Protein AF-A0A0L0BUB0-F1 (afdb_monomer_lite)

Organism: Lucilia cuprina (NCBI:txid7375)

Structure (mmCIF, N/CA/C/O backbone):
data_AF-A0A0L0BUB0-F1
#
_entry.id   AF-A0A0L0BUB0-F1
#
loop_
_atom_site.group_PDB
_atom_site.id
_atom_site.type_symbol
_atom_site.label_atom_id
_atom_site.label_alt_id
_atom_site.label_comp_id
_atom_site.label_asym_id
_atom_site.label_entity_id
_atom_site.label_seq_id
_atom_site.pdbx_PDB_ins_code
_atom_site.Cartn_x
_atom_site.Cartn_y
_atom_site.Cartn_z
_atom_site.occupancy
_atom_site.B_iso_or_equiv
_atom_site.auth_seq_id
_atom_site.auth_comp_id
_atom_site.auth_asym_id
_atom_site.auth_atom_id
_atom_site.pdbx_PDB_model_num
ATOM 1 N N . MET A 1 1 ? 69.865 -34.682 -52.675 1.00 38.03 1 MET A N 1
ATOM 2 C CA . MET A 1 1 ? 69.663 -33.283 -52.240 1.00 38.03 1 MET A CA 1
ATOM 3 C C . MET A 1 1 ? 69.231 -33.301 -50.779 1.00 38.03 1 MET A C 1
ATOM 5 O O . MET A 1 1 ? 68.499 -34.202 -50.396 1.00 38.03 1 MET A O 1
ATOM 9 N N . LYS A 1 2 ? 69.811 -32.406 -49.973 1.00 42.94 2 LYS A N 1
ATOM 10 C CA . LYS A 1 2 ? 69.640 -32.235 -48.517 1.00 42.94 2 LYS A CA 1
ATOM 11 C C . LYS A 1 2 ? 68.378 -31.407 -48.201 1.00 42.94 2 LYS A C 1
ATOM 13 O O . LYS A 1 2 ? 67.860 -30.770 -49.111 1.00 42.94 2 LYS A O 1
ATOM 18 N N . TYR A 1 3 ? 68.041 -31.355 -46.903 1.00 44.00 3 TYR A N 1
ATOM 19 C CA . TYR A 1 3 ? 67.151 -30.421 -46.177 1.00 44.00 3 TYR A CA 1
ATOM 20 C C . TYR A 1 3 ? 65.687 -30.873 -45.986 1.00 44.00 3 TYR A C 1
ATOM 22 O O . TYR A 1 3 ? 65.104 -31.427 -46.903 1.00 44.00 3 TYR A O 1
ATOM 30 N N . ILE A 1 4 ? 64.994 -30.667 -44.857 1.00 47.78 4 ILE A N 1
ATOM 31 C CA . ILE A 1 4 ? 65.289 -30.149 -43.504 1.00 47.78 4 ILE A CA 1
ATOM 32 C C . ILE A 1 4 ? 64.113 -30.607 -42.610 1.00 47.78 4 ILE A C 1
ATOM 34 O O . ILE A 1 4 ? 62.968 -30.629 -43.053 1.00 47.78 4 ILE A O 1
ATOM 38 N N . PHE A 1 5 ? 64.405 -30.953 -41.356 1.00 49.69 5 PHE A N 1
ATOM 39 C CA . PHE A 1 5 ? 63.452 -31.068 -40.244 1.00 49.69 5 PHE A CA 1
ATOM 40 C C . PHE A 1 5 ? 62.795 -29.712 -39.962 1.00 49.69 5 PHE A C 1
ATOM 42 O O . PHE A 1 5 ? 63.543 -28.802 -39.632 1.00 49.69 5 PHE A O 1
ATOM 49 N N . VAL A 1 6 ? 61.463 -29.590 -39.940 1.00 47.53 6 VAL A N 1
ATOM 50 C CA . VAL A 1 6 ? 60.774 -28.681 -38.998 1.00 47.53 6 VAL A CA 1
ATOM 51 C C . VAL A 1 6 ? 59.368 -29.221 -38.707 1.00 47.53 6 VAL A C 1
ATOM 53 O O . VAL A 1 6 ? 58.452 -29.090 -39.514 1.00 47.53 6 VAL A O 1
ATOM 56 N N . SER A 1 7 ? 59.198 -29.812 -37.524 1.00 53.81 7 SER A N 1
ATOM 57 C CA . SER A 1 7 ? 57.890 -29.958 -36.882 1.00 53.81 7 SER A CA 1
ATOM 58 C C . SER A 1 7 ? 57.391 -28.587 -36.439 1.00 53.81 7 SER A C 1
ATOM 60 O O . SER A 1 7 ? 58.120 -27.880 -35.751 1.00 53.81 7 SER A O 1
ATOM 62 N N . LEU A 1 8 ? 56.136 -28.247 -36.723 1.00 44.81 8 LEU A N 1
ATOM 63 C CA . LEU A 1 8 ? 55.396 -27.275 -35.919 1.00 44.81 8 LEU A CA 1
ATOM 64 C C . LEU A 1 8 ? 53.915 -27.654 -35.918 1.00 44.81 8 LEU A C 1
ATOM 66 O O . LEU A 1 8 ? 53.153 -27.353 -36.832 1.00 44.81 8 LEU A O 1
ATOM 70 N N . THR A 1 9 ? 53.521 -28.362 -34.864 1.00 57.97 9 THR A N 1
ATOM 71 C CA . THR A 1 9 ? 52.128 -28.562 -34.475 1.00 57.97 9 THR A CA 1
ATOM 72 C C . THR A 1 9 ? 51.556 -27.218 -34.029 1.00 57.97 9 THR A C 1
ATOM 74 O O . THR A 1 9 ? 51.742 -26.810 -32.882 1.00 57.97 9 THR A O 1
ATOM 77 N N . ALA A 1 10 ? 50.881 -26.508 -34.931 1.00 55.75 10 ALA A N 1
ATOM 78 C CA . ALA A 1 10 ? 50.095 -25.330 -34.581 1.00 55.75 10 ALA A CA 1
ATOM 79 C C . ALA A 1 10 ? 48.753 -25.786 -33.989 1.00 55.75 10 ALA A C 1
ATOM 81 O O . ALA A 1 10 ? 47.732 -25.877 -34.668 1.00 55.75 10 ALA A O 1
ATOM 82 N N . SER A 1 11 ? 48.793 -26.148 -32.711 1.00 50.97 11 SER A N 1
ATOM 83 C CA . SER A 1 11 ? 47.618 -26.440 -31.901 1.00 50.97 11 SER A CA 1
ATOM 84 C C . SER A 1 11 ? 46.923 -25.153 -31.457 1.00 50.97 11 SER A C 1
ATOM 86 O O . SER A 1 11 ? 47.562 -24.242 -30.946 1.00 50.97 11 SER A O 1
ATOM 88 N N . LEU A 1 12 ? 45.595 -25.182 -31.576 1.00 51.69 12 LEU A N 1
ATOM 89 C CA . LEU A 1 12 ? 44.596 -24.468 -30.779 1.00 51.69 12 LEU A CA 1
ATOM 90 C C . LEU A 1 12 ? 44.642 -22.930 -30.742 1.00 51.69 12 LEU A C 1
ATOM 92 O O . LEU A 1 12 ? 45.319 -22.321 -29.924 1.00 51.69 12 LEU A O 1
ATOM 96 N N . ALA A 1 13 ? 43.688 -22.330 -31.453 1.00 51.56 13 ALA A N 1
ATOM 97 C CA . ALA A 1 13 ? 42.891 -21.237 -30.899 1.00 51.56 13 ALA A CA 1
ATOM 98 C C . ALA A 1 13 ? 41.493 -21.250 -31.541 1.00 51.56 13 ALA A C 1
ATOM 100 O O . ALA A 1 13 ? 4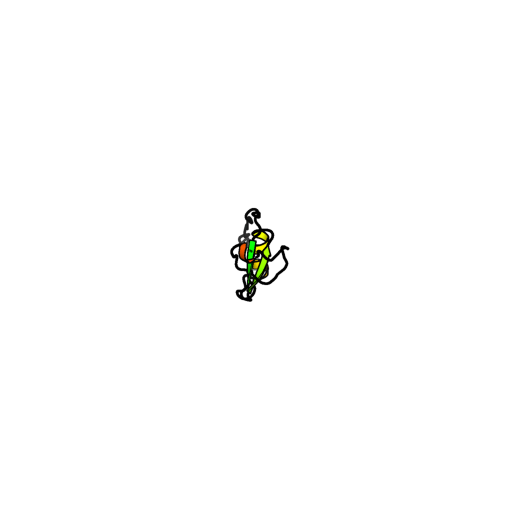1.202 -20.480 -32.452 1.00 51.56 13 ALA A O 1
ATOM 101 N N . ILE A 1 14 ? 40.611 -22.146 -31.083 1.00 59.06 14 ILE A N 1
ATOM 102 C CA . ILE A 1 14 ? 39.173 -21.973 -31.324 1.00 59.06 14 ILE A CA 1
ATOM 103 C C . ILE A 1 14 ? 38.744 -20.834 -30.399 1.00 59.06 14 ILE A C 1
ATOM 105 O O . ILE A 1 14 ? 38.502 -21.044 -29.212 1.00 59.06 14 ILE A O 1
ATOM 109 N N . MET A 1 15 ? 38.709 -19.610 -30.927 1.00 50.03 15 MET A N 1
ATOM 110 C CA . MET A 1 15 ? 38.035 -18.501 -30.263 1.00 50.03 15 MET A CA 1
ATOM 111 C C . MET A 1 15 ? 36.541 -18.823 -30.238 1.00 50.03 15 MET A C 1
ATOM 113 O O . MET A 1 15 ? 35.822 -18.628 -31.216 1.00 50.03 15 MET A O 1
ATOM 117 N N . VAL A 1 16 ? 36.086 -19.378 -29.116 1.00 53.62 16 VAL A N 1
ATOM 118 C CA . VAL A 1 16 ? 34.668 -19.509 -28.803 1.00 53.62 16 VAL A CA 1
ATOM 119 C C . VAL A 1 16 ? 34.126 -18.091 -28.661 1.00 53.62 16 VAL A C 1
ATOM 121 O O . VAL A 1 16 ? 34.339 -17.429 -27.649 1.00 53.62 16 VAL A O 1
ATOM 124 N N . LEU A 1 17 ? 33.438 -17.610 -29.697 1.00 55.34 17 LEU A N 1
ATOM 125 C CA . LEU A 1 17 ? 32.519 -16.486 -29.581 1.00 55.34 17 LEU A CA 1
ATOM 126 C C . LEU A 1 17 ? 31.435 -16.909 -28.586 1.00 55.34 17 LEU A C 1
ATOM 128 O O . LEU A 1 17 ? 30.454 -17.554 -28.953 1.00 55.34 17 LEU A O 1
ATOM 132 N N . THR A 1 18 ? 31.613 -16.573 -27.311 1.00 56.78 18 THR A N 1
ATOM 133 C CA . THR A 1 18 ? 30.508 -16.531 -26.359 1.00 56.78 18 THR A CA 1
ATOM 134 C C . THR A 1 18 ? 29.545 -15.461 -26.853 1.00 56.78 18 THR A C 1
ATOM 136 O O . THR A 1 18 ? 29.685 -14.283 -26.528 1.00 56.78 18 THR A O 1
ATOM 139 N N . GLN A 1 19 ? 28.582 -15.864 -27.685 1.00 56.47 19 GLN A N 1
ATOM 140 C CA . GLN A 1 19 ? 27.353 -15.112 -27.878 1.00 56.47 19 GLN A CA 1
ATOM 141 C C . GLN A 1 19 ? 26.742 -14.958 -26.487 1.00 56.47 19 GLN A C 1
ATOM 143 O O . GLN A 1 19 ? 26.206 -15.912 -25.920 1.00 56.47 19 GLN A O 1
ATOM 148 N N . ALA A 1 20 ? 26.883 -13.769 -25.905 1.00 57.66 20 ALA A N 1
ATOM 149 C CA . ALA A 1 20 ? 26.095 -13.381 -24.755 1.00 57.66 20 ALA A CA 1
ATOM 150 C C . ALA A 1 20 ? 24.639 -13.447 -25.213 1.00 57.66 20 ALA A C 1
ATOM 152 O O . ALA A 1 20 ? 24.173 -12.584 -25.954 1.00 57.66 2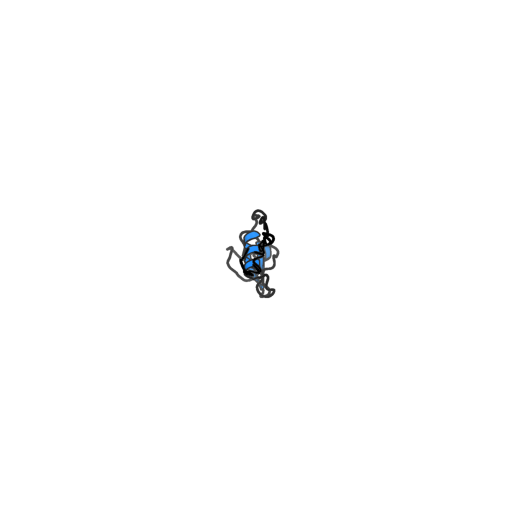0 ALA A O 1
ATOM 153 N N . LYS A 1 21 ? 23.951 -14.532 -24.845 1.00 56.22 21 LYS A N 1
ATOM 154 C CA . LYS A 1 21 ? 22.511 -14.670 -25.026 1.00 56.22 21 LYS A CA 1
ATOM 155 C C . LYS A 1 21 ? 21.901 -13.405 -24.426 1.00 56.22 21 LYS A C 1
ATOM 157 O O . LYS A 1 21 ? 22.107 -13.192 -23.228 1.00 56.22 21 LYS A O 1
ATOM 162 N N . PRO A 1 22 ? 21.221 -12.550 -25.210 1.00 53.88 22 PRO A N 1
ATOM 163 C CA . PRO A 1 22 ? 20.502 -11.435 -24.631 1.00 53.88 22 PRO A CA 1
ATOM 164 C C . PRO A 1 22 ? 19.582 -12.048 -23.583 1.00 53.88 22 PRO A C 1
ATOM 166 O O . PRO A 1 22 ? 18.756 -12.908 -23.908 1.00 53.88 22 PRO A O 1
ATOM 169 N N . LEU A 1 23 ? 19.784 -11.692 -22.310 1.00 57.09 23 LEU A N 1
ATOM 170 C CA . LEU A 1 23 ? 18.752 -11.939 -21.316 1.00 57.09 23 LEU A CA 1
ATOM 171 C C . LEU A 1 23 ? 17.464 -11.374 -21.915 1.00 57.09 23 LEU A C 1
ATOM 173 O O . LEU A 1 23 ? 17.540 -10.302 -22.527 1.00 57.09 23 LEU A O 1
ATOM 177 N N . PRO A 1 24 ? 16.323 -12.076 -21.809 1.00 52.09 24 PRO A N 1
ATOM 178 C CA . PRO A 1 24 ? 15.063 -11.504 -22.239 1.00 52.09 24 PRO A CA 1
ATOM 179 C C . PRO A 1 24 ? 14.960 -10.156 -21.540 1.00 52.09 24 PRO A C 1
ATOM 181 O O . PRO A 1 24 ? 14.866 -10.088 -20.313 1.00 52.09 24 PRO A O 1
ATOM 184 N N . GLN A 1 25 ? 15.094 -9.080 -22.318 1.00 54.25 25 GLN A N 1
ATOM 185 C CA . GLN A 1 25 ? 14.762 -7.760 -21.838 1.00 54.25 25 GLN A CA 1
ATOM 186 C C . GLN A 1 25 ? 13.306 -7.920 -21.453 1.00 54.25 25 GLN A C 1
ATOM 188 O O . GLN A 1 25 ? 12.463 -8.191 -22.309 1.00 54.25 25 GLN A O 1
ATOM 193 N N . SER A 1 26 ? 13.039 -7.890 -20.149 1.00 52.03 26 SER A N 1
ATOM 194 C CA . SER A 1 26 ? 11.700 -7.670 -19.647 1.00 52.03 26 SER A CA 1
ATOM 195 C C . SER A 1 26 ? 11.314 -6.325 -20.235 1.00 52.03 26 SER A C 1
ATOM 197 O O . SER A 1 26 ? 11.611 -5.281 -19.656 1.00 52.03 26 SER A O 1
ATOM 199 N N . SER A 1 27 ? 10.744 -6.343 -21.440 1.00 50.22 27 SER A N 1
ATOM 200 C CA . SER A 1 27 ? 9.952 -5.260 -21.985 1.00 50.22 27 SER A CA 1
ATOM 201 C C . SER A 1 27 ? 8.731 -5.204 -21.090 1.00 50.22 27 SER A C 1
ATOM 203 O O . SER A 1 27 ? 7.639 -5.634 -21.442 1.00 50.22 27 SER A O 1
ATOM 205 N N . THR A 1 28 ? 8.955 -4.726 -19.870 1.00 53.91 28 THR A N 1
ATOM 206 C CA . THR A 1 28 ? 7.924 -4.188 -19.021 1.00 53.91 28 THR A CA 1
ATOM 207 C C . THR A 1 28 ? 7.557 -2.888 -19.709 1.00 53.91 28 THR A C 1
ATOM 209 O O . THR A 1 28 ? 8.024 -1.809 -19.346 1.00 53.91 28 THR A O 1
ATOM 212 N N . GLU A 1 29 ? 6.783 -3.007 -20.785 1.00 52.34 29 GLU A N 1
ATOM 213 C CA . GLU A 1 29 ? 5.904 -1.945 -21.225 1.00 52.34 29 GLU A CA 1
ATOM 214 C C . GLU A 1 29 ? 5.002 -1.698 -20.017 1.00 52.34 29 GLU A C 1
ATOM 216 O O . GLU A 1 29 ? 4.020 -2.399 -19.781 1.00 52.34 29 GLU A O 1
ATOM 221 N N . ASN A 1 30 ? 5.472 -0.827 -19.121 1.00 57.28 30 ASN A N 1
ATOM 222 C CA . ASN A 1 30 ? 4.740 -0.492 -17.921 1.00 57.28 30 ASN A CA 1
ATOM 223 C C . ASN A 1 30 ? 3.406 0.059 -18.420 1.00 57.28 30 ASN A C 1
ATOM 225 O O . ASN A 1 30 ? 3.425 1.019 -19.199 1.00 57.28 30 ASN A O 1
ATOM 229 N N . PRO A 1 31 ? 2.267 -0.544 -18.033 1.00 58.19 31 PRO A N 1
ATOM 230 C CA . PRO A 1 31 ? 0.977 -0.050 -18.471 1.00 58.19 31 PRO A CA 1
ATOM 231 C C . PRO A 1 31 ? 0.899 1.443 -18.131 1.00 58.19 31 PRO A C 1
ATOM 233 O O . PRO A 1 31 ? 1.402 1.847 -17.074 1.00 58.19 31 PRO A O 1
ATOM 236 N N . PRO A 1 32 ? 0.315 2.274 -19.015 1.00 64.06 32 PRO A N 1
ATOM 237 C CA . PRO A 1 32 ? 0.231 3.709 -18.787 1.00 64.06 32 PRO A CA 1
ATOM 238 C C . PRO A 1 32 ? -0.337 3.944 -17.393 1.00 64.06 32 PRO A C 1
ATOM 240 O O . PRO A 1 32 ? -1.349 3.344 -17.025 1.00 64.06 32 PRO A O 1
ATOM 243 N N . CYS A 1 33 ? 0.357 4.758 -16.598 1.00 68.25 33 CYS A N 1
ATOM 244 C CA . CYS A 1 33 ? 0.049 4.927 -15.186 1.00 68.25 33 CYS A CA 1
ATOM 245 C C . CYS A 1 33 ? -1.371 5.448 -15.006 1.00 68.25 33 CYS A C 1
ATOM 247 O O . CYS A 1 33 ? -1.635 6.642 -15.131 1.00 68.25 33 CYS A O 1
ATOM 249 N N . GLN A 1 34 ? -2.289 4.523 -14.725 1.00 67.50 34 GLN A N 1
ATOM 250 C CA . GLN A 1 34 ? -3.702 4.830 -14.610 1.00 67.50 34 GLN A CA 1
ATOM 251 C C . GLN A 1 34 ? -3.912 5.740 -13.405 1.00 67.50 34 GLN A C 1
ATOM 253 O O . GLN A 1 34 ? -3.617 5.361 -12.270 1.00 67.50 34 GLN A O 1
ATOM 258 N N . MET A 1 35 ? -4.424 6.942 -13.664 1.00 69.19 35 MET A N 1
ATOM 259 C CA . MET A 1 35 ? -4.939 7.840 -12.638 1.00 69.19 35 MET A CA 1
ATOM 260 C C . MET A 1 35 ? -6.331 7.336 -12.248 1.00 69.19 35 MET A C 1
ATOM 262 O O . MET A 1 35 ? -7.317 7.635 -12.918 1.00 69.19 35 MET A O 1
ATOM 266 N N . PRO A 1 36 ? -6.408 6.489 -11.216 1.00 85.94 36 PRO A N 1
ATOM 267 C CA . PRO A 1 36 ? -6.899 7.021 -9.951 1.00 85.94 36 PRO A CA 1
ATOM 268 C C . PRO A 1 36 ? -5.980 6.706 -8.765 1.00 85.94 36 PRO A C 1
ATOM 270 O O . PRO A 1 36 ? -5.190 5.764 -8.780 1.00 85.94 36 PRO A O 1
ATOM 273 N N . THR A 1 37 ? -6.136 7.488 -7.695 1.00 90.62 37 THR A N 1
ATOM 274 C CA . THR A 1 37 ? -5.469 7.251 -6.410 1.00 90.62 37 THR A CA 1
ATOM 275 C C . THR A 1 37 ? -5.832 5.871 -5.861 1.00 90.62 37 THR A C 1
ATOM 277 O O . THR A 1 37 ? -7.013 5.517 -5.808 1.00 90.62 37 THR A O 1
ATOM 280 N N . ILE A 1 38 ? -4.834 5.123 -5.398 1.00 94.31 38 ILE A N 1
ATOM 281 C CA . ILE A 1 38 ? -4.992 3.788 -4.813 1.00 94.31 38 ILE A CA 1
ATOM 282 C C . ILE A 1 38 ? -4.860 3.882 -3.294 1.00 94.31 38 ILE A C 1
ATOM 284 O O . ILE A 1 38 ? -3.962 4.551 -2.789 1.00 94.31 38 ILE A O 1
ATOM 288 N N . CYS A 1 39 ? -5.733 3.198 -2.556 1.00 95.38 39 CYS A N 1
ATOM 289 C CA . CYS A 1 39 ? -5.555 2.989 -1.122 1.00 95.38 39 CYS A CA 1
ATOM 290 C C . CYS A 1 39 ? -4.842 1.653 -0.905 1.00 95.38 39 CYS A C 1
ATOM 292 O O . CYS A 1 39 ? -5.342 0.606 -1.316 1.00 95.38 39 CYS A O 1
ATOM 294 N N . GLY A 1 40 ? -3.663 1.690 -0.290 1.00 96.25 40 GLY A N 1
ATOM 295 C CA . GLY A 1 40 ? -2.928 0.497 0.113 1.00 96.25 40 GLY A CA 1
ATOM 296 C C . GLY A 1 40 ? -2.988 0.305 1.621 1.00 96.25 40 GLY A C 1
ATOM 297 O O . GLY A 1 40 ? -2.935 1.279 2.365 1.00 96.25 40 GLY A O 1
ATOM 298 N N . ARG A 1 41 ? -3.049 -0.948 2.070 1.00 96.19 41 ARG A N 1
ATOM 299 C CA . ARG A 1 41 ? -2.969 -1.357 3.474 1.00 96.19 41 ARG A CA 1
ATOM 300 C C . ARG A 1 41 ? -1.824 -2.347 3.680 1.00 96.19 41 ARG A C 1
ATOM 302 O O . ARG A 1 41 ? -1.642 -3.251 2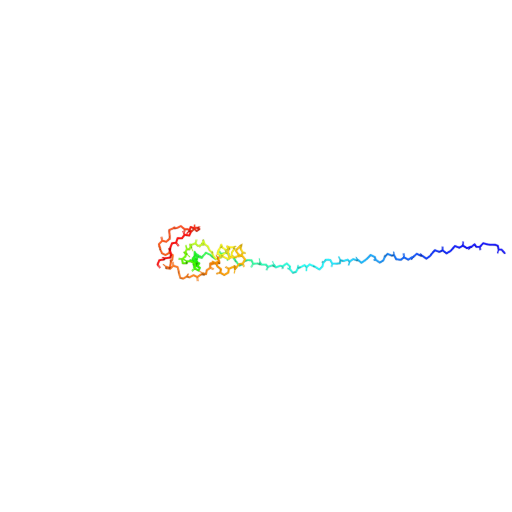.869 1.00 96.19 41 ARG A O 1
ATOM 309 N N . ARG A 1 42 ? -1.089 -2.203 4.777 1.00 94.19 42 ARG A N 1
ATOM 310 C CA . ARG A 1 42 ? -0.083 -3.160 5.254 1.00 94.19 42 ARG A CA 1
ATOM 311 C C . ARG A 1 42 ? -0.652 -4.109 6.308 1.00 94.19 42 ARG A C 1
ATOM 313 O O . ARG A 1 42 ? -1.713 -3.866 6.889 1.00 94.19 42 ARG A O 1
ATOM 320 N N . ALA A 1 43 ? 0.078 -5.196 6.560 1.00 91.94 43 ALA A N 1
ATOM 321 C CA . ALA A 1 43 ? -0.282 -6.208 7.554 1.00 91.94 43 ALA A CA 1
ATOM 322 C C . ALA A 1 43 ? -0.376 -5.646 8.986 1.00 91.94 43 ALA A C 1
ATOM 324 O O . ALA A 1 43 ? -1.181 -6.122 9.781 1.00 91.94 43 ALA A O 1
ATOM 325 N N . ASP A 1 44 ? 0.388 -4.594 9.288 1.00 91.12 44 ASP A N 1
ATOM 326 C CA . ASP A 1 44 ? 0.366 -3.862 10.562 1.00 91.12 44 ASP A CA 1
ATOM 327 C C . ASP A 1 44 ? -0.897 -2.997 10.767 1.00 91.12 44 ASP A C 1
ATOM 329 O O . ASP A 1 44 ? -1.089 -2.422 11.834 1.00 91.12 44 ASP A O 1
ATOM 333 N N . GLY A 1 45 ? -1.778 -2.904 9.763 1.00 91.56 45 GLY A N 1
ATOM 334 C CA . GLY A 1 45 ? -2.980 -2.071 9.814 1.00 91.56 45 GLY A CA 1
ATOM 335 C C . GLY A 1 45 ? -2.772 -0.626 9.359 1.00 91.56 45 GLY A C 1
ATOM 336 O O . GLY A 1 45 ? -3.726 0.151 9.394 1.00 91.56 45 GLY A O 1
ATOM 337 N N . THR A 1 46 ? -1.578 -0.275 8.883 1.00 94.31 46 THR A N 1
ATOM 338 C CA . THR A 1 46 ? -1.287 1.038 8.306 1.00 94.31 46 THR A CA 1
ATOM 339 C C . THR A 1 46 ? -1.872 1.143 6.898 1.00 94.31 46 THR A C 1
ATOM 341 O O . THR A 1 46 ? -1.725 0.233 6.081 1.00 94.31 46 THR A O 1
ATOM 344 N N . CYS A 1 47 ? -2.511 2.269 6.593 1.00 95.94 47 CYS A N 1
ATOM 345 C CA . CYS A 1 47 ? -3.000 2.637 5.270 1.00 95.94 47 CYS A CA 1
ATOM 346 C C . CYS A 1 47 ? -2.162 3.772 4.664 1.00 95.94 47 CYS A C 1
ATOM 348 O O . CYS A 1 47 ? -1.623 4.611 5.380 1.00 95.94 47 CYS A O 1
ATOM 350 N N . GLN A 1 48 ? -2.080 3.828 3.337 1.00 95.19 48 GLN A N 1
ATOM 351 C CA . GLN A 1 48 ? -1.445 4.919 2.600 1.00 95.19 48 GLN A 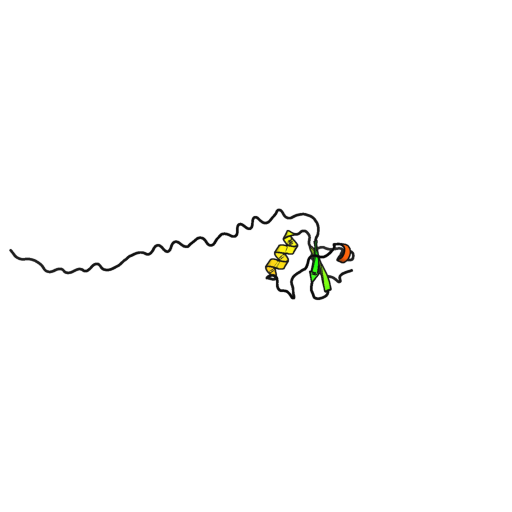CA 1
ATOM 352 C C . GLN A 1 48 ? -2.173 5.150 1.273 1.00 95.19 48 GLN A C 1
ATOM 354 O O . GLN A 1 48 ? -2.548 4.200 0.582 1.00 95.19 48 GLN A O 1
ATOM 359 N N . LEU A 1 49 ? -2.332 6.419 0.892 1.00 95.12 49 LEU A N 1
ATOM 360 C CA . LEU A 1 49 ? -2.766 6.791 -0.451 1.00 95.12 49 LEU A CA 1
ATOM 361 C C . LEU A 1 49 ? -1.571 6.831 -1.409 1.00 95.12 49 LEU A C 1
ATOM 363 O O . LEU A 1 49 ? -0.557 7.473 -1.138 1.00 95.12 49 LEU A O 1
ATOM 367 N N . PHE A 1 50 ? -1.713 6.186 -2.557 1.00 93.88 50 PHE A N 1
ATOM 368 C CA . PHE A 1 50 ? -0.770 6.220 -3.669 1.00 93.88 50 PHE A CA 1
ATOM 369 C C . PHE A 1 50 ? -1.382 7.022 -4.805 1.00 93.88 50 PHE A C 1
ATOM 371 O O . PHE A 1 50 ? -2.546 6.820 -5.136 1.00 93.88 50 PHE A O 1
ATOM 378 N N . PHE A 1 51 ? -0.604 7.904 -5.425 1.00 91.38 51 PHE A N 1
ATOM 379 C CA . PHE A 1 51 ? -1.040 8.768 -6.522 1.00 91.38 51 PHE A CA 1
ATOM 380 C C . PHE A 1 51 ? -1.724 7.994 -7.652 1.00 91.38 51 PHE A C 1
ATOM 382 O O . PHE A 1 51 ? -2.703 8.474 -8.218 1.00 91.38 51 PHE A O 1
ATOM 389 N N . ASN A 1 52 ? -1.210 6.808 -7.971 1.00 90.00 52 ASN A N 1
ATOM 390 C CA . ASN A 1 52 ? -1.712 5.942 -9.028 1.00 90.00 52 ASN A CA 1
ATOM 391 C C . ASN A 1 52 ? -1.221 4.498 -8.839 1.00 90.00 52 ASN A C 1
ATOM 393 O O . ASN A 1 52 ? -0.418 4.200 -7.945 1.00 90.00 52 ASN A O 1
ATOM 397 N N . LYS A 1 53 ? -1.678 3.609 -9.727 1.00 91.00 53 LYS A N 1
ATOM 398 C CA . LYS A 1 53 ? -1.290 2.194 -9.734 1.00 91.00 53 LYS A CA 1
ATOM 399 C C . LYS A 1 53 ? 0.214 1.980 -9.936 1.00 91.00 53 LYS A C 1
ATOM 401 O O . LYS A 1 53 ? 0.792 1.155 -9.241 1.00 91.00 53 LYS A O 1
ATOM 406 N N . CYS A 1 54 ? 0.871 2.768 -10.790 1.00 90.62 54 CYS A N 1
ATOM 407 C CA . CYS A 1 54 ? 2.322 2.665 -10.984 1.00 90.62 54 CYS A CA 1
ATOM 408 C C . CYS A 1 54 ? 3.105 2.943 -9.702 1.00 90.62 54 CYS A C 1
ATOM 410 O O . CYS A 1 54 ? 4.054 2.232 -9.397 1.00 90.62 54 CYS A O 1
ATOM 412 N N . GLN A 1 55 ? 2.739 3.976 -8.939 1.00 91.75 55 GLN A N 1
ATOM 413 C CA . GLN A 1 55 ? 3.433 4.279 -7.689 1.00 91.75 55 GLN A CA 1
ATOM 414 C C . GLN A 1 55 ? 3.243 3.150 -6.671 1.00 91.75 55 GLN A C 1
ATOM 416 O O . GLN A 1 55 ? 4.189 2.799 -5.966 1.00 91.75 55 GLN A O 1
ATOM 421 N N . PHE A 1 56 ? 2.041 2.578 -6.607 1.00 93.06 56 PHE A N 1
ATOM 422 C CA . PHE A 1 56 ? 1.748 1.422 -5.768 1.00 93.06 56 PHE A CA 1
ATOM 423 C C . PHE A 1 56 ? 2.614 0.211 -6.162 1.00 93.06 56 PHE A C 1
ATOM 425 O O . PHE A 1 56 ? 3.331 -0.330 -5.319 1.00 93.06 56 PHE A O 1
ATOM 432 N N . ASP A 1 57 ? 2.645 -0.142 -7.449 1.00 92.25 57 ASP A N 1
ATOM 433 C CA . ASP A 1 57 ? 3.420 -1.279 -7.963 1.00 92.25 57 ASP A CA 1
ATOM 434 C C . ASP A 1 57 ? 4.926 -1.072 -7.816 1.00 92.25 57 ASP A C 1
ATOM 436 O O . ASP A 1 57 ? 5.621 -1.953 -7.318 1.00 92.25 57 ASP A O 1
ATOM 440 N N . ASN A 1 58 ? 5.439 0.112 -8.156 1.00 92.44 58 ASN A N 1
ATOM 441 C CA . ASN A 1 58 ? 6.851 0.452 -7.978 1.00 92.44 58 ASN A CA 1
ATOM 442 C C . ASN A 1 58 ? 7.258 0.392 -6.504 1.00 92.44 58 ASN A C 1
ATOM 444 O O . ASN A 1 58 ? 8.368 -0.029 -6.183 1.00 92.44 58 ASN A O 1
ATOM 448 N N . THR A 1 59 ? 6.367 0.793 -5.595 1.00 93.06 59 THR A N 1
ATOM 449 C CA . THR A 1 59 ? 6.622 0.690 -4.155 1.00 93.06 59 THR A CA 1
ATOM 450 C C . THR A 1 59 ? 6.707 -0.772 -3.729 1.00 93.06 59 THR A C 1
ATOM 452 O O . THR A 1 59 ? 7.668 -1.146 -3.064 1.00 93.06 59 THR A O 1
ATOM 455 N N . ASN A 1 60 ? 5.767 -1.617 -4.152 1.00 94.00 60 ASN A N 1
ATOM 456 C CA . ASN A 1 60 ? 5.802 -3.049 -3.849 1.00 94.00 60 ASN A CA 1
ATOM 457 C C . ASN A 1 60 ? 7.000 -3.764 -4.490 1.00 94.00 60 ASN A C 1
ATOM 459 O O . ASN A 1 60 ? 7.636 -4.589 -3.838 1.00 94.00 60 ASN A O 1
ATOM 463 N N . CYS A 1 61 ? 7.374 -3.384 -5.712 1.00 92.75 61 CYS A N 1
ATOM 464 C CA . CYS A 1 61 ? 8.568 -3.879 -6.388 1.00 92.75 61 CYS A CA 1
ATOM 465 C C . CYS A 1 61 ? 9.843 -3.530 -5.610 1.00 92.75 61 CYS A C 1
ATOM 467 O O . CYS A 1 61 ? 10.690 -4.394 -5.405 1.00 92.75 61 CYS A O 1
ATOM 469 N N . ARG A 1 62 ? 9.971 -2.290 -5.113 1.00 92.50 62 ARG A N 1
ATOM 470 C CA . ARG A 1 62 ? 11.107 -1.868 -4.267 1.00 92.50 62 ARG A CA 1
ATOM 471 C C . ARG A 1 62 ? 11.167 -2.605 -2.931 1.00 92.50 62 ARG A C 1
ATOM 473 O O . ARG A 1 62 ? 12.243 -2.730 -2.356 1.00 92.50 62 ARG A O 1
ATOM 480 N N . LEU A 1 63 ? 10.024 -3.074 -2.442 1.00 91.88 63 LEU A N 1
ATOM 481 C CA . LEU A 1 63 ? 9.911 -3.895 -1.238 1.00 91.88 63 LEU A CA 1
ATOM 482 C C . LEU A 1 63 ? 10.077 -5.394 -1.532 1.00 91.88 63 LEU A C 1
ATOM 484 O O . LEU A 1 63 ? 9.856 -6.210 -0.645 1.00 91.88 63 LEU A O 1
ATOM 488 N N . ASN A 1 64 ? 10.451 -5.767 -2.762 1.00 90.69 64 ASN A N 1
ATOM 489 C CA . ASN A 1 64 ? 10.574 -7.155 -3.215 1.00 90.69 64 ASN A CA 1
ATOM 490 C C . ASN A 1 64 ? 9.309 -7.993 -2.967 1.00 90.69 64 ASN A C 1
ATOM 492 O O . ASN A 1 64 ? 9.404 -9.201 -2.763 1.00 90.69 64 ASN A O 1
ATOM 496 N N . TYR A 1 65 ? 8.132 -7.355 -2.950 1.00 85.69 65 TYR A N 1
ATOM 497 C CA . TYR A 1 65 ? 6.860 -7.996 -2.606 1.00 85.69 65 TYR A CA 1
ATOM 498 C C . TYR A 1 65 ? 6.910 -8.791 -1.283 1.00 85.69 65 TYR A C 1
ATOM 500 O O . TYR A 1 65 ? 6.225 -9.801 -1.123 1.00 85.69 65 TYR A O 1
ATOM 508 N N . ASP A 1 66 ? 7.716 -8.336 -0.318 1.00 90.44 66 ASP A N 1
ATOM 509 C CA . ASP A 1 66 ? 7.825 -8.968 0.993 1.00 90.44 66 ASP A CA 1
ATOM 510 C C . ASP A 1 66 ? 6.480 -8.930 1.734 1.00 90.44 66 ASP A C 1
ATOM 512 O O . ASP A 1 66 ? 5.876 -7.876 1.924 1.00 90.44 66 ASP A O 1
ATOM 516 N N . SER A 1 67 ? 6.016 -10.093 2.194 1.00 85.75 67 SER A N 1
ATOM 517 C CA . SER A 1 67 ? 4.688 -10.251 2.809 1.00 85.75 67 SER A CA 1
ATOM 518 C C . SER A 1 67 ? 4.430 -9.419 4.065 1.00 85.75 67 SER A C 1
ATOM 520 O O . SER A 1 67 ? 3.271 -9.164 4.392 1.00 85.75 67 SER A O 1
ATOM 522 N N . LYS A 1 68 ? 5.477 -8.966 4.760 1.00 87.38 68 LYS A N 1
ATOM 523 C CA . LYS A 1 68 ? 5.345 -8.162 5.980 1.00 87.38 68 LYS A CA 1
ATOM 524 C C . LYS A 1 68 ? 5.267 -6.672 5.669 1.00 87.38 68 LYS A C 1
ATOM 526 O O . LYS A 1 68 ? 4.669 -5.919 6.434 1.00 87.38 68 LYS A O 1
ATOM 531 N N . THR A 1 69 ? 5.873 -6.242 4.565 1.00 90.31 69 THR A N 1
ATOM 532 C CA . THR A 1 69 ? 6.039 -4.821 4.228 1.00 90.31 69 THR A CA 1
ATOM 533 C C . THR A 1 69 ? 5.281 -4.385 2.978 1.00 90.31 69 THR A C 1
ATOM 535 O O . THR A 1 69 ? 5.087 -3.177 2.788 1.00 90.31 69 THR A O 1
ATOM 538 N N . MET A 1 70 ? 4.819 -5.326 2.150 1.00 94.19 70 MET A N 1
ATOM 539 C CA . MET A 1 70 ? 4.060 -5.026 0.942 1.00 94.19 70 MET A CA 1
ATOM 540 C C . MET A 1 70 ? 2.720 -4.367 1.259 1.00 94.19 70 MET A C 1
ATOM 542 O O . MET A 1 70 ? 2.083 -4.605 2.289 1.00 94.19 70 MET A O 1
ATOM 546 N N . TRP A 1 71 ? 2.281 -3.539 0.326 1.00 95.50 71 TRP A N 1
ATOM 547 C CA . TRP A 1 71 ? 0.977 -2.912 0.351 1.00 95.50 71 TRP A CA 1
ATOM 548 C C . TRP A 1 71 ? -0.021 -3.783 -0.399 1.00 95.50 71 TRP A C 1
ATOM 550 O O . TRP A 1 71 ? 0.224 -4.199 -1.529 1.00 95.50 71 TRP A O 1
ATOM 560 N N . THR A 1 72 ? -1.174 -4.013 0.215 1.00 95.88 72 THR A N 1
ATOM 561 C CA . THR A 1 72 ? -2.331 -4.652 -0.413 1.00 95.88 72 THR A CA 1
ATOM 562 C C . THR A 1 72 ? -3.327 -3.574 -0.801 1.00 95.88 72 THR A C 1
ATOM 564 O O . THR A 1 72 ? -3.689 -2.744 0.032 1.00 95.88 72 THR A O 1
ATOM 567 N N . GLN A 1 73 ? -3.774 -3.562 -2.054 1.00 95.31 73 GLN A N 1
ATOM 568 C CA . GLN A 1 73 ? -4.807 -2.627 -2.486 1.00 95.31 73 GLN A CA 1
ATOM 569 C C . GLN A 1 73 ? -6.120 -2.953 -1.765 1.00 95.31 73 GLN A C 1
ATOM 571 O O . GLN A 1 73 ? -6.555 -4.101 -1.735 1.00 95.31 73 GLN A O 1
ATOM 576 N N . VAL A 1 74 ? -6.746 -1.936 -1.183 1.00 95.38 74 VAL A N 1
ATOM 577 C CA . VAL A 1 74 ? -8.040 -2.035 -0.500 1.00 95.38 74 VAL A CA 1
ATOM 578 C C . VAL A 1 74 ? -8.992 -0.967 -1.031 1.00 95.38 74 VAL A C 1
ATOM 580 O O . VAL A 1 74 ? -8.602 -0.100 -1.816 1.00 95.38 74 VAL A O 1
ATOM 583 N N . ASP A 1 75 ? -10.253 -1.028 -0.605 1.00 94.00 75 ASP A N 1
ATOM 584 C CA . ASP A 1 75 ? -11.244 -0.021 -0.972 1.00 94.00 75 ASP A CA 1
ATOM 585 C C . ASP A 1 75 ? -10.790 1.392 -0.567 1.00 94.00 75 ASP A C 1
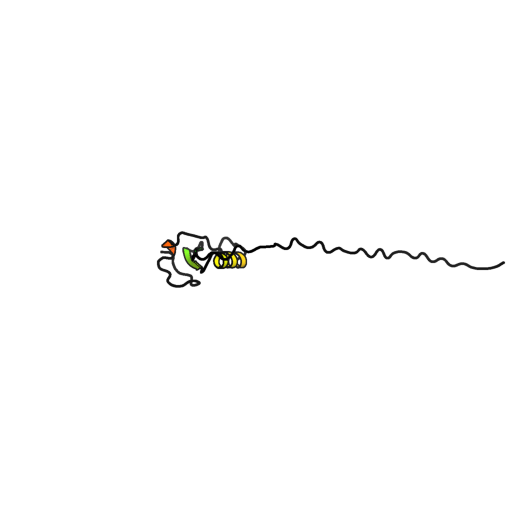ATOM 587 O O . ASP A 1 75 ? -10.233 1.604 0.516 1.00 94.00 75 ASP A O 1
ATOM 591 N N . LYS A 1 76 ? -11.050 2.378 -1.433 1.00 90.88 76 LYS A N 1
ATOM 592 C CA . LYS A 1 76 ? -10.622 3.767 -1.224 1.00 90.88 76 LYS A CA 1
ATOM 593 C C . LYS A 1 76 ? -11.186 4.367 0.071 1.00 90.88 76 LYS A C 1
ATOM 595 O O . LYS A 1 76 ? -10.514 5.191 0.691 1.00 90.88 76 LYS A O 1
ATOM 600 N N . SER A 1 77 ? -12.359 3.921 0.526 1.00 92.56 77 SER A N 1
ATOM 601 C CA . SER A 1 77 ? -12.975 4.345 1.794 1.00 92.56 77 SER A CA 1
ATOM 602 C C . SER A 1 77 ? -12.113 4.044 3.026 1.00 92.56 77 SER A C 1
ATOM 604 O O . SER A 1 77 ? -12.183 4.777 4.015 1.00 92.56 77 SER A O 1
ATOM 606 N N . ARG A 1 78 ? -11.231 3.035 2.967 1.00 93.69 78 ARG A N 1
ATOM 607 C CA . ARG A 1 78 ? -10.300 2.686 4.059 1.00 93.69 78 ARG A CA 1
ATOM 608 C C . ARG A 1 78 ? -9.236 3.759 4.291 1.00 93.69 78 ARG A C 1
ATOM 610 O O . ARG A 1 78 ? -8.676 3.829 5.381 1.00 93.69 78 ARG A O 1
ATOM 617 N N . CYS A 1 79 ? -8.993 4.606 3.295 1.00 92.69 79 CYS A N 1
ATOM 618 C CA . CYS A 1 79 ? -8.111 5.764 3.377 1.00 92.69 79 CYS A CA 1
ATOM 619 C C . CYS A 1 79 ? -8.888 7.088 3.505 1.00 92.69 79 CYS A C 1
ATOM 621 O O . CYS A 1 79 ? -8.304 8.142 3.282 1.00 92.69 79 CYS A O 1
ATOM 623 N N . SER A 1 80 ? -10.185 7.074 3.842 1.00 90.44 80 SER A N 1
ATOM 624 C CA . SER A 1 80 ? -11.022 8.292 3.882 1.00 90.44 80 SER A CA 1
ATOM 625 C C . SER A 1 80 ? -10.532 9.365 4.861 1.00 90.44 80 SER A C 1
ATOM 627 O O . SER A 1 80 ? -10.750 10.549 4.618 1.00 90.44 80 SER A O 1
ATOM 629 N N . LYS A 1 81 ? -9.831 8.973 5.931 1.00 88.50 81 LYS A N 1
ATOM 630 C CA . LYS A 1 81 ? -9.184 9.894 6.884 1.00 88.50 81 LYS A CA 1
ATOM 631 C C . LYS A 1 81 ? -7.808 10.404 6.429 1.00 88.50 81 LYS A C 1
ATOM 633 O O . LYS A 1 81 ? -7.249 11.278 7.086 1.00 88.50 81 LYS A O 1
ATOM 638 N N . LEU A 1 82 ? -7.240 9.867 5.346 1.00 89.31 82 LEU A N 1
ATOM 639 C CA . LEU A 1 82 ? -5.944 10.299 4.818 1.00 89.31 82 LEU A CA 1
ATOM 640 C C . LEU A 1 82 ? -6.150 11.430 3.808 1.00 89.31 82 LEU A C 1
ATOM 642 O O . LEU A 1 82 ? -6.830 11.261 2.800 1.00 89.31 82 LEU A O 1
ATOM 646 N N . THR A 1 83 ? -5.533 12.581 4.067 1.00 82.50 83 THR A N 1
ATOM 647 C CA . THR A 1 83 ? -5.623 13.773 3.206 1.00 82.50 83 THR A CA 1
ATOM 648 C C . THR A 1 83 ? -4.450 13.908 2.233 1.00 82.50 83 THR A C 1
ATOM 650 O O . THR A 1 83 ? -4.538 14.679 1.280 1.00 82.50 83 THR A O 1
ATOM 653 N N . SER A 1 84 ? -3.380 13.130 2.433 1.00 82.75 84 SER A N 1
ATOM 654 C CA . SER A 1 84 ? -2.131 13.233 1.674 1.00 82.75 84 SER A CA 1
ATOM 655 C C . SER A 1 84 ? -1.693 11.886 1.104 1.00 82.75 84 SER A C 1
ATOM 657 O O . SER A 1 84 ? -1.643 10.870 1.798 1.00 82.75 84 SER A O 1
ATOM 659 N N . THR A 1 85 ? -1.321 11.883 -0.173 1.00 83.94 85 THR A N 1
ATOM 660 C CA . THR A 1 85 ? -0.638 10.762 -0.832 1.00 83.94 85 THR A CA 1
ATOM 661 C C . THR A 1 85 ? 0.792 10.615 -0.322 1.00 83.94 85 THR A C 1
ATOM 663 O O . THR A 1 85 ? 1.498 11.606 -0.157 1.00 83.94 85 THR A O 1
ATOM 666 N N . GLY A 1 86 ? 1.251 9.379 -0.131 1.00 79.31 86 GLY A N 1
ATOM 667 C CA . GLY A 1 86 ? 2.621 9.076 0.292 1.00 79.31 86 GLY A CA 1
ATOM 668 C C . GLY A 1 86 ? 2.854 9.091 1.804 1.00 79.31 86 GLY A C 1
ATOM 669 O O . GLY A 1 86 ? 3.917 8.661 2.240 1.00 79.31 86 GLY A O 1
ATOM 670 N N . SER A 1 87 ? 1.876 9.532 2.599 1.00 87.19 87 SER A N 1
ATOM 671 C CA . SER A 1 87 ? 1.954 9.519 4.062 1.00 87.19 87 SER A CA 1
ATOM 672 C C . SER A 1 87 ? 1.185 8.320 4.627 1.00 87.19 87 SER A C 1
ATOM 674 O O . SER A 1 87 ? -0.036 8.255 4.455 1.00 87.19 87 SER A O 1
ATOM 676 N N . PRO A 1 88 ? 1.864 7.364 5.287 1.00 89.56 88 PRO A N 1
ATOM 677 C CA . PRO A 1 88 ? 1.196 6.296 6.014 1.00 89.56 88 PRO A CA 1
ATOM 678 C C . PRO A 1 88 ? 0.428 6.843 7.223 1.00 89.56 88 PRO A C 1
ATOM 680 O O . PRO A 1 88 ? 0.891 7.759 7.901 1.00 89.56 88 PRO A O 1
ATOM 683 N N . GLY A 1 89 ? -0.717 6.246 7.528 1.00 90.94 89 GLY A N 1
ATOM 684 C CA . GLY A 1 89 ? -1.512 6.552 8.713 1.00 90.94 89 GLY A CA 1
ATOM 685 C C . GLY A 1 89 ? -2.464 5.408 9.063 1.00 90.94 89 GLY A C 1
ATOM 686 O O . GLY A 1 89 ? -2.490 4.391 8.369 1.00 90.94 89 GLY A O 1
ATOM 6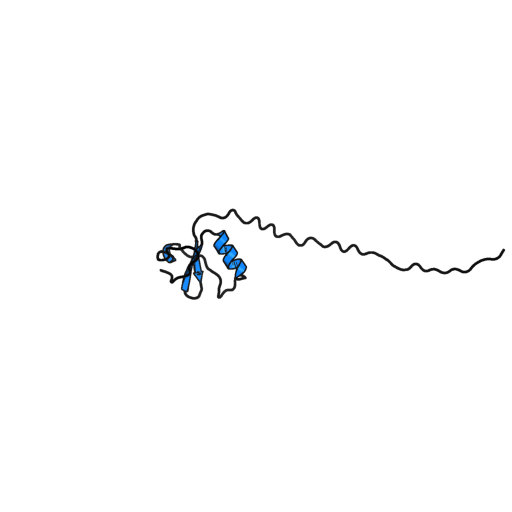87 N N . PRO A 1 90 ? -3.254 5.530 10.137 1.00 91.44 90 PRO A N 1
ATOM 688 C CA . PRO A 1 90 ? -4.226 4.503 10.484 1.00 91.44 90 PRO A CA 1
ATOM 689 C C . PRO A 1 90 ? -5.303 4.385 9.398 1.00 91.44 90 PRO A C 1
ATOM 691 O O . PRO A 1 90 ? -5.792 5.388 8.871 1.00 91.44 90 PRO A O 1
ATOM 694 N N . CYS A 1 91 ? -5.697 3.152 9.074 1.00 89.00 91 CYS A N 1
ATOM 695 C CA . CYS A 1 91 ? -6.884 2.922 8.255 1.00 89.00 91 CYS A CA 1
ATOM 696 C C . CYS A 1 91 ? -8.151 3.434 8.963 1.00 89.00 91 CYS A C 1
ATOM 698 O O . CYS A 1 91 ? -8.215 3.499 10.193 1.00 89.00 91 CYS A O 1
ATOM 700 N N . SER A 1 92 ? -9.164 3.789 8.171 1.00 87.69 92 SER A N 1
ATOM 701 C CA . SER A 1 92 ? -10.457 4.289 8.657 1.00 87.69 92 SER A CA 1
ATOM 702 C C . SER A 1 92 ? -11.408 3.193 9.111 1.00 87.69 92 SER A C 1
ATOM 704 O O . SER A 1 92 ? -11.395 2.082 8.518 1.00 87.69 92 SER A O 1
#

Radius of gyration: 29.65 Å; chains: 1; bounding box: 83×47×63 Å

Foldseek 3Di:
DDDDDDDDDPDDDPPPPPPPPPDPPPPCPPPDFDDDWWWWAFPVQKIFIARTPVRLVVVCVVVVVDNRPHTDTDDPQQCVVPPDHPDIDHTD

Sequence (92 aa):
MKYIFVSLTASLAIMVLTQAKPLPQSSTENPPCQMPTICGRRADGTCQLFFNKCQFDNTNCRLNYDSKTMWTQVDKSRCSKLTSTGSPGPCS

pLDDT: mean 77.1, std 18.75, range [38.03, 96.25]

Secondary structure (DSSP, 8-state):
--------------------PPP------PPP---SPEEEE-TTSEEEEESSHHHHHHHHHHTTT-TTTPPEEE-GGGGTT--SBT--EE--